Protein AF-A0AAD3RNJ3-F1 (afdb_monomer_lite)

Secondary structure (DSSP, 8-state):
---B--HHHHHTS-TTTGGGS-HHHHHHHHHHHHT--B---TT--HHHHHHHHHHHHHHHHHHHHHHHHHHHHHHHHHHHHHHHHHHHHHHHHHHHHHHHHHTT-S-THHHHHHHHHHHHHHHHHHHHHHHHHHHHHHHHHHHHHHHHHHHHHHHHTT-PPPP------------------

Radius of gyration: 62.48 Å; chains: 1; bounding box: 67×45×183 Å

pLDDT: mean 82.25, std 20.74, range [34.12, 98.69]

Organism: Lates japonicus (NCBI:txid270547)

Sequence (181 aa):
MPTALEWDKVTRIDPETLHECEKDQVDEVFSMIALTEDWEVKDKTPESIIQVLRVFQAMLKIKDRELIVSHKFLEDTGVRQAKTEKELLAKVSRLEQERKLSGTGPDTRFLRDEIRQLETQLEQREKELTHIKKDMGKDKKAIEEEHFVVCPELYRSHLKPVNQHELAPTGRHLFTNHPFE

Structure (mmCIF, N/CA/C/O backbone):
data_AF-A0AAD3RNJ3-F1
#
_entry.id   AF-A0AAD3RNJ3-F1
#
loop_
_atom_site.group_PDB
_atom_site.id
_atom_site.type_symbol
_atom_site.label_atom_id
_atom_site.label_alt_id
_atom_site.label_comp_id
_atom_site.label_asym_id
_atom_site.label_entity_id
_atom_site.label_seq_id
_atom_site.pdbx_PDB_ins_code
_atom_site.Cartn_x
_atom_site.Cartn_y
_atom_site.Cartn_z
_atom_site.occupancy
_atom_site.B_iso_or_equiv
_atom_site.auth_seq_id
_atom_site.auth_comp_id
_atom_site.auth_asym_id
_atom_site.auth_atom_id
_atom_site.pdbx_PDB_model_num
ATOM 1 N N . MET A 1 1 ? -22.521 22.898 18.710 1.00 52.78 1 MET A N 1
ATOM 2 C CA . MET A 1 1 ? -22.953 22.071 19.852 1.00 52.78 1 MET A CA 1
ATOM 3 C C . MET A 1 1 ? -21.911 20.977 19.988 1.00 52.78 1 MET A C 1
ATOM 5 O O . MET A 1 1 ? -21.630 20.388 18.950 1.00 52.78 1 MET A O 1
ATOM 9 N N . PRO A 1 2 ? -21.295 20.773 21.164 1.00 63.75 2 PRO A N 1
ATOM 10 C CA . PRO A 1 2 ? -20.387 19.648 21.385 1.00 63.75 2 PRO A CA 1
ATOM 11 C C . PRO A 1 2 ? -21.104 18.326 21.095 1.00 63.75 2 PRO A C 1
ATOM 13 O O . PRO A 1 2 ? -22.298 18.203 21.387 1.00 63.75 2 PRO A O 1
ATOM 16 N N . THR A 1 3 ? -20.405 17.355 20.509 1.00 83.19 3 THR A N 1
ATOM 17 C CA . THR A 1 3 ? -20.963 16.012 20.293 1.00 83.19 3 THR A CA 1
ATOM 18 C C . THR A 1 3 ? -21.006 15.289 21.636 1.00 83.19 3 THR A C 1
ATOM 20 O O . THR A 1 3 ? -19.961 14.948 22.193 1.00 83.19 3 THR A O 1
ATOM 23 N N . ALA A 1 4 ? -22.214 15.106 22.168 1.00 88.06 4 ALA A N 1
ATOM 24 C CA . ALA A 1 4 ? -22.450 14.407 23.425 1.00 88.06 4 ALA A CA 1
ATOM 25 C C . ALA A 1 4 ? -22.471 12.886 23.220 1.00 88.06 4 ALA A C 1
ATOM 27 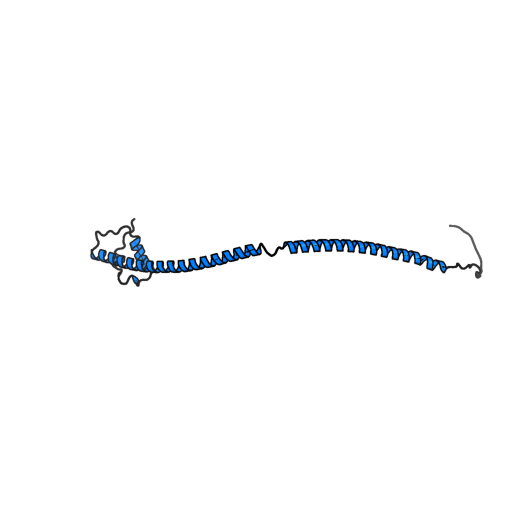O O . ALA A 1 4 ? -22.923 12.401 22.181 1.00 88.06 4 ALA A O 1
ATOM 28 N N . LEU A 1 5 ? -22.033 12.135 24.234 1.00 89.44 5 LEU A N 1
ATOM 29 C CA . LEU A 1 5 ? -22.055 10.674 24.184 1.00 89.44 5 LEU A CA 1
ATOM 30 C C . LEU A 1 5 ? -23.485 10.125 24.110 1.00 89.44 5 LEU A C 1
ATOM 32 O O . LEU A 1 5 ? -24.328 10.404 24.969 1.00 89.44 5 LEU A O 1
ATOM 36 N N . GLU A 1 6 ? -23.726 9.215 23.172 1.00 90.75 6 GLU A N 1
ATOM 37 C CA . GLU A 1 6 ? -24.961 8.435 23.120 1.00 90.75 6 GLU A CA 1
ATOM 38 C C . GLU A 1 6 ? -24.925 7.274 24.127 1.00 90.75 6 GLU A C 1
ATOM 40 O O . GLU A 1 6 ? -24.711 6.108 23.789 1.00 90.75 6 GLU A O 1
ATOM 45 N N . TRP A 1 7 ? -25.142 7.611 25.401 1.00 93.12 7 TRP A N 1
ATOM 46 C CA . TRP A 1 7 ? -25.076 6.681 26.534 1.00 93.12 7 TRP A CA 1
ATOM 47 C C . TRP A 1 7 ? -25.881 5.391 26.333 1.00 93.12 7 TRP A C 1
ATOM 49 O O . TRP A 1 7 ? -25.359 4.322 26.626 1.00 93.12 7 TRP A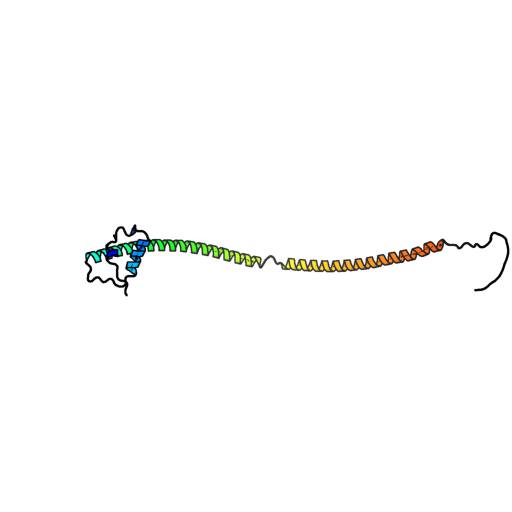 O 1
ATOM 59 N N . ASP A 1 8 ? -27.115 5.472 25.820 1.00 91.50 8 ASP A N 1
ATOM 60 C CA . ASP A 1 8 ? -27.975 4.295 25.592 1.00 91.50 8 ASP A CA 1
ATOM 61 C C . ASP A 1 8 ? -27.373 3.312 24.579 1.00 91.50 8 ASP A C 1
ATOM 63 O O . ASP A 1 8 ? -27.488 2.099 24.735 1.00 91.50 8 ASP A O 1
ATOM 67 N N . LYS A 1 9 ? -26.674 3.818 23.557 1.00 91.25 9 LYS A N 1
ATOM 68 C CA . LYS A 1 9 ? -26.017 2.949 22.581 1.00 91.25 9 LYS A CA 1
ATOM 69 C C . LYS A 1 9 ? -24.811 2.258 23.196 1.00 91.25 9 LYS A C 1
ATOM 71 O O . LYS A 1 9 ? -24.695 1.043 23.082 1.00 91.25 9 LYS A O 1
ATOM 76 N N . VAL A 1 10 ? -23.942 3.005 23.881 1.00 90.94 10 VAL A N 1
ATOM 77 C CA . VAL A 1 10 ? -22.696 2.450 24.435 1.00 90.94 10 VAL A CA 1
ATOM 78 C C . VAL A 1 10 ? -22.968 1.434 25.542 1.00 90.94 10 VAL A C 1
ATOM 80 O O . VAL A 1 10 ? -22.310 0.400 25.598 1.00 90.94 10 VAL A O 1
ATOM 83 N N . THR A 1 11 ? -23.943 1.684 26.416 1.00 92.38 11 THR A N 1
ATOM 84 C CA . THR A 1 11 ? -24.244 0.771 27.532 1.00 92.38 11 THR A CA 1
ATOM 85 C C . THR A 1 11 ? -24.870 -0.547 27.082 1.00 92.38 11 THR A C 1
ATOM 87 O O . THR A 1 11 ? -24.780 -1.532 27.812 1.00 92.38 11 THR A O 1
ATOM 90 N N . ARG A 1 12 ? -25.467 -0.595 25.883 1.00 93.81 12 ARG A N 1
ATOM 91 C CA . ARG A 1 12 ? -26.024 -1.818 25.282 1.00 93.81 12 ARG A CA 1
ATOM 92 C C . ARG A 1 12 ? -24.982 -2.688 24.582 1.00 93.81 12 ARG A C 1
ATOM 94 O O . ARG A 1 12 ? -25.296 -3.825 24.241 1.00 93.81 12 ARG A O 1
ATOM 101 N N . ILE A 1 13 ? -23.771 -2.176 24.365 1.00 94.62 13 ILE A N 1
ATOM 102 C CA . ILE A 1 13 ? -22.675 -2.941 23.769 1.00 94.62 13 ILE A CA 1
ATOM 103 C C . ILE A 1 13 ? -22.159 -3.942 24.797 1.00 94.62 13 ILE A C 1
ATOM 105 O O . ILE A 1 13 ? -21.849 -3.569 25.930 1.00 94.62 13 ILE A O 1
ATOM 109 N N . ASP A 1 14 ? -22.018 -5.196 24.375 1.00 95.38 14 ASP A N 1
ATOM 110 C CA . ASP A 1 14 ? -21.291 -6.210 25.126 1.00 95.38 14 ASP A CA 1
ATOM 111 C C . ASP A 1 14 ? -19.780 -6.103 24.823 1.00 95.38 14 ASP A C 1
ATOM 113 O O . ASP A 1 14 ? -19.357 -6.333 23.685 1.00 95.38 14 ASP A O 1
ATOM 117 N N . PRO A 1 15 ? -18.938 -5.742 25.810 1.00 95.12 15 PRO A N 1
ATOM 118 C CA . PRO A 1 15 ? -17.497 -5.633 25.626 1.00 95.12 15 PRO A CA 1
ATOM 119 C C . PRO A 1 15 ? -16.831 -6.960 25.244 1.00 95.12 15 PRO A C 1
ATOM 121 O O . PRO A 1 15 ? -15.755 -6.939 24.646 1.00 95.12 15 PRO A O 1
ATOM 124 N N . GLU A 1 16 ? -17.416 -8.103 25.615 1.00 94.12 16 GLU A N 1
ATOM 125 C CA . GLU A 1 16 ? -16.807 -9.413 25.373 1.00 94.12 16 GLU A CA 1
ATOM 126 C C . GLU A 1 16 ? -16.944 -9.833 23.908 1.00 94.12 16 GLU A C 1
ATOM 128 O O . GLU A 1 16 ? -15.979 -10.328 23.325 1.00 94.12 16 GLU A O 1
ATOM 133 N N . THR A 1 17 ? -18.081 -9.542 23.277 1.00 94.94 17 THR A N 1
ATOM 134 C CA . THR A 1 17 ? -18.359 -9.919 21.881 1.00 94.94 17 THR A CA 1
ATOM 135 C C . THR A 1 17 ? -17.980 -8.837 20.872 1.00 94.94 17 THR A C 1
ATOM 137 O O . THR A 1 17 ? -18.024 -9.079 19.671 1.00 94.94 17 THR A O 1
ATOM 140 N N . LEU A 1 18 ? -17.572 -7.646 21.323 1.00 93.75 18 LEU A N 1
ATOM 141 C CA . LEU A 1 18 ? -17.274 -6.503 20.449 1.00 93.75 18 LEU A CA 1
ATOM 142 C C . LEU A 1 18 ? -16.228 -6.806 19.364 1.00 93.75 18 LEU A C 1
ATOM 144 O O . LEU A 1 18 ? -16.256 -6.227 18.286 1.00 93.75 18 LEU A O 1
ATOM 148 N N . HIS A 1 19 ? -15.308 -7.730 19.635 1.00 90.06 19 HIS A N 1
ATOM 149 C CA . HIS A 1 19 ? -14.271 -8.143 18.689 1.00 90.06 19 HIS A CA 1
ATOM 150 C C . HIS A 1 19 ? -14.767 -9.088 17.579 1.00 90.06 19 HIS A C 1
ATOM 152 O O . HIS A 1 19 ? -14.031 -9.331 16.625 1.00 90.06 19 HIS A O 1
ATOM 158 N N . GLU A 1 20 ? -15.971 -9.643 17.723 1.00 93.00 20 GLU A N 1
ATOM 159 C CA . GLU A 1 20 ? -16.622 -10.537 16.756 1.00 93.00 20 GLU A CA 1
ATOM 160 C C . GLU A 1 20 ? -17.565 -9.771 15.816 1.00 93.00 20 GLU A C 1
ATOM 162 O O . GLU A 1 20 ? -18.003 -10.310 14.799 1.00 93.00 20 GLU A O 1
ATOM 167 N N . CYS A 1 21 ? -17.876 -8.515 16.149 1.00 92.38 21 CYS A N 1
ATOM 168 C CA . CYS A 1 21 ? -18.691 -7.635 15.325 1.00 92.38 21 CYS A CA 1
ATOM 169 C C . CYS A 1 21 ? -18.014 -7.323 13.984 1.00 92.38 21 CYS A C 1
ATOM 171 O O . CYS A 1 21 ? -16.790 -7.363 13.835 1.00 92.38 21 CYS A O 1
ATOM 173 N N . GLU A 1 22 ? -18.832 -6.957 12.998 1.00 92.56 22 GLU A N 1
ATOM 174 C CA . GLU A 1 22 ? -18.329 -6.475 11.716 1.00 92.56 22 GLU A CA 1
ATOM 175 C C . GLU A 1 22 ? -17.474 -5.221 11.915 1.00 92.56 22 GLU A C 1
ATOM 177 O O . GLU A 1 22 ? -17.765 -4.374 12.763 1.00 92.56 22 GLU A O 1
ATOM 182 N N . LYS A 1 23 ? -16.435 -5.081 11.089 1.00 92.31 23 LYS A N 1
ATOM 183 C CA . LYS A 1 23 ? -15.486 -3.968 11.175 1.00 92.31 23 LYS A CA 1
ATOM 184 C C . LYS A 1 23 ? -16.182 -2.604 11.197 1.00 92.31 23 LYS A C 1
ATOM 186 O O . LYS A 1 23 ? -15.849 -1.776 12.037 1.00 92.31 23 LYS A O 1
ATOM 191 N N . ASP A 1 24 ? -17.163 -2.399 10.322 1.00 94.12 24 ASP A N 1
ATOM 192 C CA . ASP A 1 24 ? -17.874 -1.123 10.214 1.00 94.12 24 ASP A CA 1
ATOM 193 C C . ASP A 1 24 ? -18.623 -0.776 11.514 1.00 94.12 24 ASP A C 1
ATOM 195 O O . ASP A 1 24 ? -18.650 0.384 11.916 1.00 94.12 24 ASP A O 1
ATOM 199 N N . GLN A 1 25 ? -19.151 -1.779 12.226 1.00 91.44 25 GLN A N 1
ATOM 200 C CA . GLN A 1 25 ? -19.815 -1.590 13.521 1.00 91.44 25 GLN A CA 1
ATOM 201 C C . GLN A 1 25 ? -18.801 -1.222 14.613 1.00 91.44 25 GLN A C 1
ATOM 203 O O . GLN A 1 25 ? -19.030 -0.317 15.412 1.00 91.44 25 GLN A O 1
ATOM 208 N N . VAL A 1 26 ? -17.649 -1.895 14.636 1.00 93.25 26 VAL A N 1
ATOM 209 C CA . VAL A 1 26 ? -16.557 -1.585 15.572 1.00 93.25 26 VAL A CA 1
ATOM 210 C C . VAL A 1 26 ? -16.006 -0.176 15.322 1.00 93.25 26 VAL A C 1
ATOM 212 O O . VAL A 1 26 ? -15.736 0.563 16.271 1.00 93.25 26 VAL A O 1
ATOM 215 N N . ASP A 1 27 ? -15.876 0.227 14.058 1.00 94.31 27 ASP A N 1
ATOM 216 C CA . ASP A 1 27 ? -15.418 1.560 13.663 1.00 94.31 27 ASP A CA 1
ATOM 217 C C . ASP A 1 27 ? -16.467 2.649 13.953 1.00 94.31 27 ASP A C 1
ATOM 219 O O . ASP A 1 27 ? -16.092 3.765 14.324 1.00 94.31 27 ASP A O 1
ATOM 223 N N . GLU A 1 28 ? -17.766 2.343 13.878 1.00 93.06 28 GLU A N 1
ATOM 224 C CA . GLU A 1 28 ? -18.835 3.237 14.343 1.00 93.06 28 GLU A CA 1
ATOM 225 C C . GLU A 1 28 ? -18.722 3.480 15.855 1.00 93.06 28 GLU A C 1
ATOM 227 O O . GLU A 1 28 ? -18.702 4.631 16.296 1.00 93.06 28 GLU A O 1
ATOM 232 N N . VAL A 1 29 ? -18.561 2.415 16.652 1.00 92.38 29 VAL A N 1
ATOM 233 C CA . VAL A 1 29 ? -18.360 2.517 18.109 1.00 92.38 29 VAL A CA 1
ATOM 234 C C . VAL A 1 29 ? -17.092 3.305 18.432 1.00 92.38 29 VAL A C 1
ATOM 236 O O . VAL A 1 29 ? -17.114 4.181 19.300 1.00 92.38 29 VAL A O 1
ATOM 239 N N . PHE A 1 30 ? -15.995 3.040 17.715 1.00 93.75 30 PHE A N 1
ATOM 240 C CA . PHE A 1 30 ? -14.759 3.809 17.843 1.00 93.75 30 PHE A CA 1
ATOM 241 C C . PHE A 1 30 ? -14.991 5.289 17.557 1.00 93.75 30 PHE A C 1
ATOM 243 O O . PHE A 1 30 ? -14.571 6.131 18.343 1.00 93.75 30 PHE A O 1
ATOM 250 N N . SER A 1 31 ? -15.662 5.604 16.450 1.00 93.44 31 SER A N 1
ATOM 251 C CA . SER A 1 31 ? -15.899 6.981 16.021 1.00 93.44 31 SER A CA 1
ATOM 252 C C . SER A 1 31 ? -16.782 7.719 17.016 1.00 93.44 31 SER A C 1
ATOM 254 O O . SER A 1 31 ? -16.441 8.827 17.417 1.00 93.44 31 SER A O 1
ATOM 256 N N . MET A 1 32 ? -17.863 7.090 17.484 1.00 90.94 32 MET A N 1
ATOM 257 C CA . MET A 1 32 ? -18.726 7.642 18.527 1.00 90.94 32 MET A CA 1
ATOM 258 C C . MET A 1 32 ? -17.909 8.011 19.768 1.00 90.94 32 MET A C 1
ATOM 260 O O . MET A 1 32 ? -17.996 9.134 20.254 1.00 90.94 32 MET A O 1
ATOM 264 N N . ILE A 1 33 ? -17.069 7.096 20.250 1.00 91.12 33 ILE A N 1
ATOM 265 C CA . ILE A 1 33 ? -16.238 7.314 21.435 1.00 91.12 33 ILE A CA 1
ATOM 266 C C . ILE A 1 33 ? -15.159 8.385 21.194 1.00 91.12 33 ILE A C 1
ATOM 268 O O . ILE A 1 33 ? -14.987 9.281 22.016 1.00 91.12 33 ILE A O 1
ATOM 272 N N . ALA A 1 34 ? -14.428 8.309 20.082 1.00 91.38 34 ALA A N 1
ATOM 273 C CA . ALA A 1 34 ? -13.293 9.182 19.789 1.00 91.38 34 ALA A CA 1
ATOM 274 C C . ALA A 1 34 ? -13.707 10.623 19.454 1.00 91.38 34 ALA A C 1
ATOM 276 O O . ALA A 1 34 ? -12.943 11.550 19.710 1.00 91.38 34 ALA A O 1
ATOM 277 N N . LEU A 1 35 ? -14.898 10.806 18.879 1.00 91.88 35 LEU A N 1
ATOM 278 C CA . LEU A 1 35 ? -15.442 12.112 18.500 1.00 91.88 35 LEU A CA 1
ATOM 279 C C . LEU A 1 35 ? -16.317 12.738 19.595 1.00 91.88 35 LEU A C 1
ATOM 281 O O . LEU A 1 35 ? -16.796 13.858 19.418 1.00 91.88 35 LEU A O 1
ATOM 285 N N . THR A 1 36 ? -16.547 12.037 20.710 1.00 93.50 36 THR A N 1
ATOM 286 C CA . THR A 1 36 ? -17.283 12.593 21.851 1.00 93.50 36 THR A CA 1
ATOM 287 C C . THR A 1 36 ? -16.422 13.633 22.564 1.00 93.50 36 THR A C 1
ATOM 289 O O . THR A 1 36 ? -15.385 13.308 23.148 1.00 93.50 36 THR A O 1
ATOM 292 N N . GLU A 1 37 ? -16.887 14.881 22.560 1.00 89.94 37 GLU A N 1
ATOM 293 C CA . GLU A 1 37 ? -16.224 16.004 23.233 1.00 89.94 37 GLU A CA 1
ATOM 294 C C . GLU A 1 37 ? -16.704 16.169 24.679 1.00 89.94 37 GLU A C 1
ATOM 296 O O . GLU A 1 37 ? -15.914 16.533 25.551 1.00 89.94 37 GLU A O 1
ATOM 301 N N . ASP A 1 38 ? -17.982 15.871 24.943 1.00 89.19 38 ASP A N 1
ATOM 302 C CA . ASP A 1 38 ? -18.582 15.962 26.274 1.00 89.19 38 ASP A CA 1
ATOM 303 C C . ASP A 1 38 ? -19.202 14.630 26.707 1.00 89.19 38 ASP A C 1
ATOM 305 O O . ASP A 1 38 ? -20.016 14.019 26.008 1.00 89.19 38 ASP A O 1
ATOM 309 N N . TRP A 1 39 ? -18.803 14.190 27.896 1.00 90.12 39 TRP A N 1
ATOM 310 C CA . TRP A 1 39 ? -19.194 12.917 28.481 1.00 90.12 39 TRP A CA 1
ATOM 311 C C . TRP A 1 39 ? -20.300 13.052 29.529 1.00 90.12 39 TRP A C 1
ATOM 313 O O . TRP A 1 39 ? -20.770 12.018 29.971 1.00 90.12 39 TRP A O 1
ATOM 323 N N . GLU A 1 40 ? -20.712 14.257 29.949 1.00 90.25 40 GLU A N 1
ATOM 324 C CA . GLU A 1 40 ? -21.768 14.527 30.953 1.00 90.25 40 GLU A CA 1
ATOM 325 C C . GLU A 1 40 ? -22.177 13.334 31.859 1.00 90.25 40 GLU A C 1
ATOM 327 O O . GLU A 1 40 ? -23.170 12.635 31.635 1.00 90.25 40 GLU A O 1
ATOM 332 N N . VAL A 1 41 ? -21.405 13.099 32.926 1.00 92.75 41 VAL A N 1
ATOM 333 C CA . VAL A 1 41 ? -21.569 11.921 33.808 1.00 92.75 41 VAL A CA 1
ATOM 334 C C . VAL A 1 41 ? -22.467 12.152 35.031 1.00 92.75 41 VAL A C 1
ATOM 336 O O . VAL A 1 41 ? -22.751 11.207 35.760 1.00 92.75 41 VAL A O 1
ATOM 339 N N . LYS A 1 42 ? -22.894 13.397 35.293 1.00 91.50 42 LYS A N 1
ATOM 340 C CA . LYS A 1 42 ? -23.528 13.803 36.568 1.00 91.50 42 LYS A CA 1
ATOM 341 C C . LYS A 1 42 ? -24.793 13.009 36.914 1.00 91.50 42 LYS A C 1
ATOM 343 O O . LYS A 1 42 ? -24.986 12.685 38.079 1.00 91.50 42 LYS A O 1
ATOM 348 N N . ASP A 1 43 ? -25.592 12.660 35.908 1.00 92.25 43 ASP A N 1
ATOM 349 C CA . ASP A 1 43 ? -26.867 11.948 36.075 1.00 92.25 43 ASP A CA 1
ATOM 350 C C . ASP A 1 43 ? -26.772 10.454 35.710 1.00 92.25 43 ASP A C 1
ATOM 352 O O . ASP A 1 43 ? -27.779 9.803 35.425 1.00 92.25 43 ASP A O 1
ATOM 356 N N . LYS A 1 44 ? -25.555 9.895 35.653 1.00 94.56 44 LYS A N 1
ATOM 357 C CA . LYS A 1 44 ? -25.316 8.500 35.260 1.00 94.56 44 LYS A CA 1
ATOM 358 C C . LYS A 1 44 ? -25.051 7.625 36.475 1.00 94.56 44 LYS A C 1
ATOM 360 O O . LYS A 1 44 ? -24.383 8.029 37.423 1.00 94.56 44 LYS A O 1
ATOM 365 N N . THR A 1 45 ? -25.562 6.396 36.433 1.00 95.81 45 THR A N 1
ATOM 366 C CA . THR A 1 45 ? -25.301 5.422 37.497 1.00 95.81 45 THR A CA 1
ATOM 367 C C . THR A 1 45 ? -23.851 4.930 37.434 1.00 95.81 45 THR A C 1
ATOM 369 O O . THR A 1 45 ? -23.279 4.860 36.337 1.00 95.81 45 THR A O 1
ATOM 372 N N . PRO A 1 46 ? -23.248 4.533 38.570 1.00 96.25 46 PRO A N 1
ATOM 373 C CA . PRO A 1 46 ? -21.920 3.925 38.581 1.00 96.25 46 PRO A CA 1
ATOM 374 C C . PRO A 1 46 ? -21.800 2.730 37.626 1.00 96.25 46 PRO A C 1
ATOM 376 O O . PRO A 1 46 ? -20.796 2.595 36.933 1.00 96.25 46 PRO A O 1
ATOM 379 N N . GLU A 1 47 ? -22.839 1.901 37.523 1.00 95.50 47 GLU A N 1
ATOM 380 C CA . GLU A 1 47 ? -22.880 0.730 36.641 1.00 95.50 47 GLU A CA 1
ATOM 381 C C . GLU A 1 47 ? -22.794 1.130 35.165 1.00 95.50 47 GLU A C 1
ATOM 383 O O . GLU A 1 47 ? -22.068 0.499 34.400 1.00 95.50 47 GLU A O 1
ATOM 388 N N . SER A 1 48 ? -23.481 2.208 34.775 1.00 94.00 48 SER A N 1
ATOM 389 C CA . SER A 1 48 ? -23.442 2.727 33.403 1.00 94.00 48 SER A CA 1
ATOM 390 C C . SER A 1 48 ? -22.042 3.225 33.045 1.00 94.00 48 SER A C 1
ATOM 392 O O . SER A 1 48 ? -21.534 2.940 31.962 1.00 94.00 48 SER A O 1
ATOM 394 N N . ILE A 1 49 ? -21.387 3.927 33.975 1.00 95.25 49 ILE A N 1
ATOM 395 C CA . ILE A 1 49 ? -20.014 4.417 33.799 1.00 95.25 49 ILE A CA 1
ATOM 396 C C . ILE A 1 49 ? -19.037 3.238 33.700 1.00 95.25 49 ILE A C 1
ATOM 398 O O . ILE A 1 49 ? -18.197 3.204 32.802 1.00 95.25 49 ILE A O 1
ATOM 402 N N . ILE A 1 50 ? -19.166 2.242 34.582 1.00 96.12 50 ILE A N 1
ATOM 403 C CA . ILE A 1 50 ? -18.347 1.022 34.546 1.00 96.12 50 ILE A CA 1
ATOM 404 C C . ILE A 1 50 ? -18.521 0.294 33.210 1.00 96.12 50 ILE A C 1
ATOM 406 O O . ILE A 1 50 ? -17.529 -0.149 32.631 1.00 96.12 50 ILE A O 1
ATOM 410 N N . GLN A 1 51 ? -19.750 0.188 32.700 1.00 95.62 51 GLN A N 1
ATOM 411 C CA . GLN A 1 51 ? -20.020 -0.461 31.420 1.00 95.62 51 GLN A CA 1
ATOM 412 C C . GLN A 1 51 ? -19.312 0.251 30.265 1.00 95.62 51 GLN A C 1
ATOM 414 O O . GLN A 1 51 ? -18.611 -0.394 29.487 1.00 95.62 51 GLN A O 1
ATOM 419 N N . VAL A 1 52 ? -19.414 1.580 30.198 1.00 94.44 52 VAL A N 1
ATOM 420 C CA . VAL A 1 52 ? -18.694 2.394 29.209 1.00 94.44 52 VAL A CA 1
ATOM 421 C C . VAL A 1 52 ? -17.186 2.144 29.291 1.00 94.44 52 VAL A C 1
ATOM 423 O O . VAL A 1 52 ? -16.558 1.861 28.273 1.00 94.44 52 VAL A O 1
ATOM 426 N N . LEU A 1 53 ? -16.598 2.162 30.492 1.00 95.31 53 LEU A N 1
ATOM 427 C CA . LEU A 1 53 ? -15.166 1.894 30.677 1.00 95.31 53 LEU A CA 1
ATOM 428 C C . LEU A 1 53 ? -14.757 0.487 30.205 1.00 95.31 53 LEU A C 1
ATOM 430 O O . LEU A 1 53 ? -13.668 0.319 29.653 1.00 95.31 53 LEU A O 1
ATOM 434 N N . ARG A 1 54 ? -15.622 -0.522 30.370 1.00 97.44 54 ARG A N 1
ATOM 435 C CA . ARG A 1 54 ? -15.378 -1.873 29.836 1.00 97.44 54 ARG A CA 1
ATOM 436 C C . ARG A 1 54 ? -15.405 -1.895 28.310 1.00 97.44 54 ARG A C 1
ATOM 438 O O . ARG A 1 54 ? -14.513 -2.497 27.715 1.00 97.44 54 ARG A O 1
ATOM 445 N N . VAL A 1 55 ? -16.367 -1.212 27.682 1.00 96.19 55 VAL A N 1
ATOM 446 C CA . VAL A 1 55 ? -16.426 -1.060 26.216 1.00 96.19 55 VAL A CA 1
ATOM 447 C C . VAL A 1 55 ? -15.159 -0.374 25.704 1.00 96.19 55 VAL A C 1
ATOM 449 O O . VAL A 1 55 ? -14.518 -0.874 24.784 1.00 96.19 55 VAL A O 1
ATOM 452 N N . PHE A 1 56 ? -14.716 0.704 26.354 1.00 94.81 56 PHE A N 1
ATOM 453 C CA . PHE A 1 56 ? -13.440 1.356 26.047 1.00 94.81 56 PHE A CA 1
ATOM 454 C C . PHE A 1 56 ? -12.250 0.407 26.132 1.00 94.81 56 PHE A C 1
ATOM 456 O O . PHE A 1 56 ? -11.406 0.381 25.240 1.00 94.81 56 PHE A O 1
ATOM 463 N N . GLN A 1 57 ? -12.162 -0.374 27.208 1.00 96.44 57 GLN A N 1
ATOM 464 C CA . GLN A 1 57 ? -11.073 -1.323 27.386 1.00 96.44 57 GLN A CA 1
ATOM 465 C C . GLN A 1 57 ? -11.077 -2.393 26.284 1.00 96.44 57 GLN A C 1
ATOM 467 O O . GLN A 1 57 ? -10.010 -2.768 25.794 1.00 96.44 57 GLN A O 1
ATOM 472 N N . ALA A 1 58 ? -12.255 -2.877 25.882 1.00 96.88 58 ALA A N 1
ATOM 473 C CA . ALA A 1 58 ? -12.399 -3.790 24.752 1.00 96.88 58 ALA A CA 1
ATOM 474 C C . ALA A 1 58 ? -11.947 -3.130 23.438 1.00 96.88 58 ALA A C 1
ATOM 476 O O . ALA A 1 58 ? -11.133 -3.707 22.718 1.00 96.88 58 ALA A O 1
ATOM 477 N N . MET A 1 59 ? -12.367 -1.889 23.182 1.00 95.50 59 MET A N 1
ATOM 478 C CA . MET A 1 59 ? -11.947 -1.114 22.010 1.00 95.50 59 MET A CA 1
ATOM 479 C C . MET A 1 59 ? -10.434 -0.901 21.952 1.00 95.50 59 MET A C 1
ATOM 481 O O . MET A 1 59 ? -9.828 -1.098 20.901 1.00 95.50 59 MET A O 1
ATOM 485 N N . LEU A 1 60 ? -9.799 -0.568 23.078 1.00 95.88 60 LEU A N 1
ATOM 486 C CA . LEU A 1 60 ? -8.344 -0.430 23.154 1.00 95.88 60 LEU A CA 1
ATOM 487 C C . LEU A 1 60 ? -7.631 -1.749 22.834 1.00 95.88 60 LEU A C 1
ATOM 489 O O . LEU A 1 60 ? -6.657 -1.740 22.088 1.00 95.88 60 LEU A O 1
ATOM 493 N N . LYS A 1 61 ? -8.132 -2.889 23.327 1.00 96.50 61 LYS A N 1
ATOM 494 C CA . LYS A 1 61 ? -7.579 -4.215 22.992 1.00 96.50 61 LYS A CA 1
ATOM 495 C C . LYS A 1 61 ? -7.722 -4.545 21.505 1.00 96.50 61 LYS A C 1
ATOM 497 O O . LYS A 1 61 ? -6.822 -5.158 20.936 1.00 96.50 61 LYS A O 1
ATOM 502 N N . ILE A 1 62 ? -8.838 -4.173 20.878 1.00 95.62 62 ILE A N 1
ATOM 503 C CA . ILE A 1 62 ? -9.044 -4.369 19.436 1.00 95.62 62 ILE A CA 1
ATOM 504 C C . ILE A 1 62 ? -8.057 -3.503 18.648 1.00 95.62 62 ILE A C 1
ATOM 506 O O . ILE A 1 62 ? -7.322 -4.028 17.813 1.00 95.62 62 ILE A O 1
ATOM 510 N N . LYS A 1 63 ? -7.971 -2.204 18.961 1.00 94.94 63 LYS A N 1
ATOM 511 C CA . LYS A 1 63 ? -7.073 -1.272 18.263 1.00 94.94 63 LYS A CA 1
ATOM 512 C C . LYS A 1 63 ? -5.594 -1.613 18.463 1.00 94.94 63 LYS A C 1
ATOM 514 O O . LYS A 1 63 ? -4.824 -1.486 17.518 1.00 94.94 63 LYS A O 1
ATOM 519 N N . ASP A 1 64 ? -5.204 -2.124 19.629 1.00 96.75 64 ASP A N 1
ATOM 520 C CA . ASP A 1 64 ? -3.854 -2.653 19.870 1.00 96.75 64 ASP A CA 1
ATOM 521 C C . ASP A 1 64 ? -3.519 -3.820 18.921 1.00 96.75 64 ASP A C 1
ATOM 523 O O . ASP A 1 64 ? -2.487 -3.814 18.247 1.00 96.75 64 ASP A O 1
ATOM 527 N N . ARG A 1 65 ? -4.438 -4.784 18.765 1.00 95.25 65 ARG A N 1
ATOM 528 C CA . ARG A 1 65 ? -4.271 -5.904 17.821 1.00 95.25 65 ARG A CA 1
ATOM 529 C C . ARG A 1 65 ? -4.194 -5.430 16.369 1.00 95.25 65 ARG A C 1
ATOM 531 O O . ARG A 1 65 ? -3.312 -5.877 15.636 1.00 95.25 65 ARG A O 1
ATOM 538 N N . GLU A 1 66 ? -5.089 -4.533 15.952 1.00 95.19 66 GLU A N 1
ATOM 539 C CA . GLU A 1 66 ? -5.087 -3.957 14.598 1.00 95.19 66 GLU A CA 1
ATOM 540 C C . GLU A 1 66 ? -3.781 -3.215 14.298 1.00 95.19 66 GLU A C 1
ATOM 542 O O . GLU A 1 66 ? -3.210 -3.372 13.214 1.00 95.19 66 GLU A O 1
ATOM 547 N N . LEU A 1 67 ? -3.275 -2.450 15.269 1.00 96.75 67 LEU A N 1
ATOM 548 C CA . LEU A 1 67 ? -2.008 -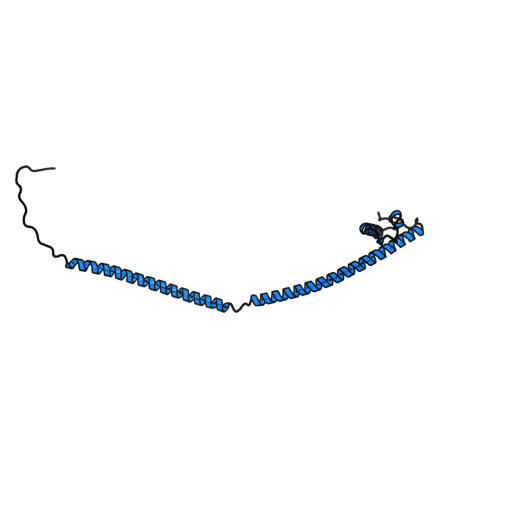1.737 15.163 1.00 96.75 67 LEU A CA 1
ATOM 549 C C . LEU A 1 67 ? -0.836 -2.709 15.000 1.00 96.75 67 LEU A C 1
ATOM 551 O O . LEU A 1 67 ? -0.016 -2.518 14.105 1.00 96.75 67 LEU A O 1
ATOM 555 N N . ILE A 1 68 ? -0.775 -3.775 15.806 1.00 97.88 68 ILE A N 1
ATOM 556 C CA . ILE A 1 68 ? 0.274 -4.803 15.715 1.00 97.88 68 ILE A CA 1
ATOM 557 C C . ILE A 1 68 ? 0.272 -5.473 14.335 1.00 97.88 68 ILE A C 1
ATOM 559 O O . ILE A 1 68 ? 1.334 -5.651 13.733 1.00 97.88 68 ILE A O 1
ATOM 563 N N . VAL A 1 69 ? -0.903 -5.845 13.819 1.00 97.25 69 VAL A N 1
ATOM 564 C CA . VAL A 1 69 ? -1.031 -6.460 12.486 1.00 97.25 69 VAL A CA 1
ATOM 565 C C . VAL A 1 69 ? -0.588 -5.483 11.397 1.00 97.25 69 VAL A C 1
ATOM 567 O O . VAL A 1 69 ? 0.209 -5.847 10.530 1.00 97.25 69 VAL A O 1
ATOM 570 N N . SER A 1 70 ? -1.048 -4.233 11.469 1.00 97.81 70 SER A N 1
ATOM 571 C CA . SER A 1 70 ? -0.708 -3.187 10.499 1.00 97.81 70 SER A CA 1
ATOM 572 C C . SER A 1 70 ? 0.789 -2.872 10.498 1.00 97.81 70 SER A C 1
ATOM 574 O O . SER A 1 70 ? 1.394 -2.724 9.437 1.00 97.81 70 SER A O 1
ATOM 576 N N . HIS A 1 71 ? 1.406 -2.821 11.679 1.00 98.12 71 HIS A N 1
ATOM 577 C CA . HIS A 1 71 ? 2.834 -2.575 11.835 1.00 98.12 71 HIS A CA 1
ATOM 578 C C . HIS A 1 71 ? 3.676 -3.679 11.183 1.00 98.12 71 HIS A C 1
ATOM 580 O O . HIS A 1 71 ? 4.552 -3.378 10.375 1.00 98.12 71 HIS A O 1
ATOM 586 N N . LYS A 1 72 ? 3.354 -4.954 11.450 1.00 98.12 72 LYS A N 1
ATOM 587 C CA . LYS A 1 72 ? 4.031 -6.101 10.819 1.00 98.12 72 LYS A CA 1
ATOM 588 C C . LYS A 1 72 ? 3.885 -6.095 9.299 1.00 98.12 72 LYS A C 1
ATOM 590 O O . LYS A 1 72 ? 4.858 -6.303 8.581 1.00 98.12 72 LYS A O 1
ATOM 595 N N . PHE A 1 73 ? 2.681 -5.813 8.799 1.00 98.19 73 PHE A N 1
ATOM 596 C CA . PHE A 1 73 ? 2.440 -5.711 7.360 1.00 98.19 73 PHE A CA 1
ATOM 597 C C . PHE A 1 73 ? 3.307 -4.625 6.700 1.00 98.19 73 PHE A C 1
ATOM 599 O O . PHE A 1 73 ? 3.849 -4.838 5.608 1.00 98.19 73 PHE A O 1
ATOM 606 N N . LEU A 1 74 ? 3.444 -3.469 7.357 1.00 98.19 74 LEU A N 1
ATOM 607 C CA . LEU A 1 74 ? 4.265 -2.364 6.872 1.00 98.19 74 LEU A CA 1
ATOM 608 C C . LEU A 1 74 ? 5.755 -2.722 6.872 1.00 98.19 74 LEU A C 1
ATOM 610 O O . LEU A 1 74 ? 6.430 -2.463 5.878 1.00 98.19 74 LEU A O 1
ATOM 614 N N . GLU A 1 75 ? 6.252 -3.347 7.940 1.00 98.25 75 GLU A N 1
ATOM 615 C CA . GLU A 1 75 ? 7.643 -3.800 8.050 1.00 98.25 75 GLU A CA 1
ATOM 616 C C . GLU A 1 75 ? 8.000 -4.789 6.929 1.00 98.25 75 GLU A C 1
ATOM 618 O O . GLU A 1 75 ? 8.930 -4.546 6.154 1.00 98.25 75 GLU A O 1
ATOM 623 N N . ASP A 1 76 ? 7.197 -5.843 6.753 1.00 98.06 76 ASP A N 1
ATOM 624 C CA . ASP A 1 76 ? 7.393 -6.847 5.701 1.00 98.06 76 ASP A CA 1
ATOM 625 C C . ASP A 1 76 ? 7.370 -6.229 4.296 1.00 98.06 76 ASP A C 1
ATOM 627 O O . ASP A 1 76 ? 8.154 -6.596 3.410 1.00 98.06 76 ASP A O 1
ATOM 631 N N . THR A 1 77 ? 6.455 -5.285 4.066 1.00 98.12 77 THR A N 1
ATOM 632 C CA . THR A 1 77 ? 6.344 -4.577 2.785 1.00 98.12 77 THR A CA 1
ATOM 633 C C . THR A 1 77 ? 7.545 -3.669 2.550 1.00 98.12 77 THR A C 1
ATOM 635 O O . THR A 1 77 ? 8.101 -3.688 1.451 1.00 98.12 77 THR A O 1
ATOM 638 N N . GLY A 1 78 ? 8.006 -2.958 3.580 1.00 98.44 78 GLY A N 1
ATOM 639 C CA . GLY A 1 78 ? 9.207 -2.129 3.530 1.00 98.44 78 GLY A CA 1
ATOM 640 C C . GLY A 1 78 ? 10.457 -2.939 3.186 1.00 98.44 78 GLY A C 1
ATOM 641 O O . GLY A 1 78 ? 11.224 -2.545 2.308 1.00 98.44 78 GLY A O 1
ATOM 642 N N . VAL A 1 79 ? 10.627 -4.123 3.784 1.00 98.38 79 VAL A N 1
ATOM 643 C CA . VAL A 1 79 ? 11.747 -5.030 3.475 1.00 98.38 79 VAL A CA 1
ATOM 644 C C . VAL A 1 79 ? 11.711 -5.488 2.013 1.00 98.38 79 VAL A C 1
ATOM 646 O O . VAL A 1 79 ? 12.735 -5.450 1.319 1.00 98.38 79 VAL A O 1
ATOM 649 N N . ARG A 1 80 ? 10.540 -5.899 1.506 1.00 98.12 80 ARG A N 1
ATOM 650 C CA . ARG A 1 80 ? 10.381 -6.295 0.093 1.00 98.12 80 ARG A CA 1
ATOM 651 C C . ARG A 1 80 ? 10.663 -5.135 -0.860 1.00 98.12 80 ARG A C 1
ATOM 653 O O . ARG A 1 80 ? 11.341 -5.332 -1.873 1.00 98.12 80 ARG A O 1
ATOM 660 N N . GLN A 1 81 ? 10.169 -3.943 -0.537 1.00 98.44 81 GLN A N 1
ATOM 661 C CA . GLN A 1 81 ? 10.391 -2.739 -1.331 1.00 98.44 81 GLN A CA 1
ATOM 662 C C . GLN A 1 81 ? 11.878 -2.383 -1.384 1.00 98.44 81 GLN A C 1
ATOM 664 O O . GLN A 1 81 ? 12.419 -2.262 -2.480 1.00 98.44 81 GLN A O 1
ATOM 669 N N . ALA A 1 82 ? 12.564 -2.329 -0.240 1.00 98.56 82 ALA A N 1
ATOM 670 C CA . ALA A 1 82 ? 13.995 -2.033 -0.175 1.00 98.56 82 ALA A CA 1
ATOM 671 C C . ALA A 1 82 ? 14.837 -3.040 -0.980 1.00 98.56 82 ALA A C 1
ATOM 673 O O . ALA A 1 82 ? 15.772 -2.661 -1.689 1.00 98.56 82 ALA A O 1
ATOM 674 N N . LYS A 1 83 ? 14.487 -4.335 -0.930 1.00 98.56 83 LYS A N 1
ATOM 675 C CA . LYS A 1 83 ? 15.139 -5.367 -1.753 1.00 98.56 83 LYS A CA 1
ATOM 676 C C . LYS A 1 83 ? 14.944 -5.110 -3.251 1.00 98.56 83 LYS A C 1
ATOM 678 O O . LYS A 1 83 ? 15.901 -5.217 -4.016 1.00 98.56 83 LYS A O 1
ATOM 683 N N . THR A 1 84 ? 13.722 -4.773 -3.653 1.00 98.38 84 THR A N 1
ATOM 684 C CA . THR A 1 84 ? 13.357 -4.523 -5.055 1.00 98.38 84 THR A CA 1
ATOM 685 C C . THR A 1 84 ? 14.042 -3.266 -5.581 1.00 98.38 84 THR A C 1
ATOM 687 O O . THR A 1 84 ? 14.632 -3.284 -6.658 1.00 98.38 84 THR A O 1
ATOM 690 N N . GLU A 1 85 ? 14.036 -2.190 -4.797 1.00 98.56 85 GLU A N 1
ATOM 691 C CA . GLU A 1 85 ? 14.711 -0.935 -5.118 1.00 98.56 85 GLU A CA 1
ATOM 692 C C . GLU A 1 85 ? 16.217 -1.143 -5.295 1.00 98.56 85 GLU A C 1
ATOM 694 O O . GLU A 1 85 ? 16.789 -0.700 -6.289 1.00 98.56 85 GLU A O 1
ATOM 699 N N . LYS A 1 86 ? 16.854 -1.913 -4.404 1.00 98.56 86 LYS A N 1
ATOM 700 C CA . LYS A 1 86 ? 18.272 -2.274 -4.532 1.00 98.56 86 LYS A CA 1
ATOM 701 C C . LYS A 1 86 ? 18.567 -3.048 -5.821 1.00 98.56 86 LYS A C 1
ATOM 703 O O . LYS A 1 86 ? 19.581 -2.789 -6.470 1.00 98.56 86 LYS A O 1
ATOM 708 N N . GLU A 1 87 ? 17.707 -3.993 -6.204 1.00 98.56 87 GLU A N 1
ATOM 709 C CA . GLU A 1 87 ? 17.857 -4.745 -7.456 1.00 98.56 87 GLU A CA 1
ATOM 710 C C . GLU A 1 87 ? 17.692 -3.842 -8.687 1.00 98.56 87 GLU A C 1
ATOM 712 O O . GLU A 1 87 ? 18.474 -3.934 -9.636 1.00 98.56 87 GLU A O 1
ATOM 717 N N . LEU A 1 88 ? 16.702 -2.947 -8.669 1.00 98.69 88 LEU A N 1
ATOM 718 C CA . LEU A 1 88 ? 16.475 -1.985 -9.745 1.00 98.69 88 LEU A CA 1
ATOM 719 C C . LEU A 1 88 ? 17.645 -1.010 -9.878 1.00 98.69 88 LEU A C 1
ATOM 721 O O . LEU A 1 88 ? 18.140 -0.828 -10.987 1.00 98.69 88 LEU A O 1
ATOM 725 N N . LEU A 1 89 ? 18.147 -0.461 -8.771 1.00 98.69 89 LEU A N 1
ATOM 726 C CA . LEU A 1 89 ? 19.336 0.395 -8.756 1.00 98.69 89 LEU A CA 1
ATOM 727 C C . LEU A 1 89 ? 20.550 -0.315 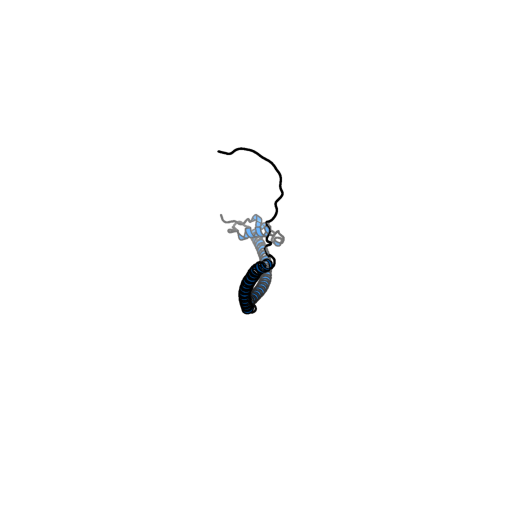-9.364 1.00 98.69 89 LEU A C 1
ATOM 729 O O . LEU A 1 89 ? 21.255 0.265 -10.189 1.00 98.69 89 LEU A O 1
ATOM 733 N N . ALA A 1 90 ? 20.766 -1.589 -9.023 1.00 98.44 90 ALA A N 1
ATOM 734 C CA . ALA A 1 90 ? 21.845 -2.381 -9.609 1.00 98.44 90 ALA A CA 1
ATOM 735 C C . ALA A 1 90 ? 21.670 -2.574 -11.128 1.00 98.44 90 ALA A C 1
ATOM 737 O O . ALA A 1 90 ? 22.632 -2.431 -11.884 1.00 98.44 90 ALA A O 1
ATOM 738 N N . LYS A 1 91 ? 20.445 -2.854 -11.597 1.00 98.25 91 LYS A N 1
ATOM 739 C CA . LYS A 1 91 ? 20.142 -2.978 -13.035 1.00 98.25 91 LYS A CA 1
ATOM 740 C C . LYS A 1 91 ? 20.337 -1.658 -13.776 1.00 98.25 91 LYS A C 1
ATOM 742 O O . LYS A 1 91 ? 20.929 -1.668 -14.852 1.00 98.25 91 LYS A O 1
ATOM 747 N N . VAL A 1 92 ? 19.878 -0.544 -13.207 1.00 98.06 92 VAL A N 1
ATOM 748 C CA . VAL A 1 92 ? 20.053 0.798 -13.781 1.00 98.06 92 VAL A CA 1
ATOM 749 C C . VAL A 1 92 ? 21.537 1.131 -13.891 1.00 98.06 92 VAL A C 1
ATOM 751 O O . VAL A 1 92 ? 21.993 1.468 -14.977 1.00 98.06 92 VAL A O 1
ATOM 754 N N . SER A 1 93 ? 22.313 0.932 -12.822 1.00 97.38 93 SER A N 1
ATOM 755 C CA . SER A 1 93 ? 23.760 1.178 -12.835 1.00 97.38 93 SER A CA 1
ATOM 756 C C . SER A 1 93 ? 24.484 0.348 -13.904 1.00 97.38 93 SER A C 1
ATOM 758 O O . SER A 1 93 ? 25.318 0.876 -14.644 1.00 97.38 93 SER A O 1
ATOM 760 N N . ARG A 1 94 ? 24.112 -0.931 -14.056 1.00 96.88 94 ARG A N 1
ATOM 761 C CA . ARG A 1 94 ? 24.646 -1.796 -15.117 1.00 96.88 94 ARG A CA 1
ATOM 762 C C . ARG A 1 94 ? 24.306 -1.265 -16.512 1.00 96.88 94 ARG A C 1
ATOM 764 O O . ARG A 1 94 ? 25.201 -1.134 -17.340 1.00 96.88 94 ARG A O 1
ATOM 771 N N . LEU A 1 95 ? 23.041 -0.927 -16.765 1.00 95.50 95 LEU A N 1
ATOM 772 C CA . LEU A 1 95 ? 22.597 -0.390 -18.058 1.00 95.50 95 LEU A CA 1
ATOM 773 C C . LEU A 1 95 ? 23.270 0.949 -18.387 1.00 95.50 95 LEU A C 1
ATOM 775 O O . LEU A 1 95 ? 23.644 1.194 -19.532 1.00 95.50 95 LEU A O 1
ATOM 779 N N . GLU A 1 96 ? 23.473 1.815 -17.395 1.00 93.94 96 GLU A N 1
ATOM 780 C CA . GLU A 1 96 ? 24.212 3.066 -17.570 1.00 93.94 96 GLU A CA 1
ATOM 781 C C . GLU A 1 96 ? 25.678 2.823 -17.947 1.00 93.94 96 GLU A C 1
ATOM 783 O O . GLU A 1 96 ? 26.221 3.536 -18.796 1.00 93.94 96 GLU A O 1
ATOM 788 N N . GLN A 1 97 ? 26.323 1.815 -17.353 1.00 92.06 97 GLN A N 1
ATOM 789 C CA . GLN A 1 97 ? 27.684 1.418 -17.711 1.00 92.06 97 GLN A CA 1
ATOM 790 C C . GLN A 1 97 ? 27.745 0.832 -19.127 1.00 92.06 97 GLN A C 1
ATOM 792 O O . GLN A 1 97 ? 28.585 1.254 -19.920 1.00 92.06 97 GLN A O 1
ATOM 797 N N . GLU A 1 98 ? 26.833 -0.078 -19.474 1.00 88.56 98 GLU A N 1
ATOM 798 C CA . GLU A 1 98 ? 26.711 -0.643 -20.824 1.00 88.56 98 GLU A CA 1
ATOM 799 C C . GLU A 1 98 ? 26.485 0.455 -21.871 1.00 88.56 98 GLU A C 1
ATOM 801 O O . GLU A 1 98 ? 27.152 0.466 -22.904 1.00 88.56 98 GLU A O 1
ATOM 806 N N . ARG A 1 99 ? 25.630 1.448 -21.587 1.00 85.12 99 ARG A N 1
ATOM 807 C CA . ARG A 1 99 ? 25.425 2.612 -22.462 1.00 85.12 99 ARG A CA 1
ATOM 808 C C . ARG A 1 99 ? 26.714 3.411 -22.656 1.00 85.12 99 ARG A C 1
ATOM 810 O O . ARG A 1 99 ? 27.017 3.798 -23.783 1.00 85.12 99 ARG A O 1
ATOM 817 N N . LYS A 1 100 ? 27.470 3.683 -21.587 1.00 81.50 100 LYS A N 1
ATOM 818 C CA . LYS A 1 100 ? 28.754 4.409 -21.675 1.00 81.50 100 LYS A CA 1
ATOM 819 C C . LYS A 1 100 ? 29.767 3.649 -22.536 1.00 81.50 100 LYS A C 1
ATOM 821 O O . LYS A 1 100 ? 30.448 4.259 -23.360 1.00 81.50 100 LYS A O 1
ATOM 826 N N . LEU A 1 101 ? 29.822 2.326 -22.390 1.00 72.38 101 LEU A N 1
ATOM 827 C CA . LEU A 1 101 ? 30.671 1.461 -23.210 1.00 72.38 101 LEU A CA 1
ATOM 828 C C . LEU A 1 101 ? 30.185 1.406 -24.669 1.00 72.38 101 LEU A C 1
ATOM 830 O O . LEU A 1 101 ? 30.998 1.482 -25.580 1.00 72.38 101 LEU A O 1
ATOM 834 N N . SER A 1 102 ? 28.873 1.379 -24.911 1.00 63.09 102 SER A N 1
ATOM 835 C CA . SER A 1 102 ? 28.289 1.373 -26.261 1.00 63.09 102 SER A CA 1
ATOM 836 C C . SER A 1 102 ? 28.405 2.720 -26.985 1.00 63.09 102 SER A C 1
ATOM 838 O O . SER A 1 102 ? 28.522 2.739 -28.208 1.00 63.09 102 SER A O 1
ATOM 840 N N . GLY A 1 103 ? 28.402 3.845 -26.262 1.00 56.31 103 GLY A N 1
ATOM 841 C CA . GLY A 1 103 ? 28.738 5.170 -26.804 1.00 56.31 103 GLY A CA 1
ATOM 842 C C . GLY A 1 103 ? 30.228 5.323 -27.143 1.00 56.31 103 GLY A C 1
ATOM 843 O O . GLY A 1 103 ? 30.608 6.261 -27.838 1.00 56.31 103 GLY A O 1
ATOM 844 N N . THR A 1 104 ? 31.044 4.366 -26.694 1.00 53.16 104 THR A N 1
ATOM 845 C CA . THR A 1 104 ? 32.474 4.214 -26.988 1.00 53.16 104 THR A CA 1
ATOM 846 C C . THR A 1 104 ? 32.705 2.905 -27.754 1.00 53.16 104 THR A C 1
ATOM 848 O O . THR A 1 104 ? 33.612 2.137 -27.438 1.00 53.16 104 THR A O 1
ATOM 851 N N . GLY A 1 105 ? 31.839 2.600 -28.731 1.00 58.56 105 GLY A N 1
ATOM 852 C CA . GLY A 1 105 ? 32.020 1.441 -29.612 1.00 58.56 105 GLY A CA 1
ATOM 853 C C . GLY A 1 105 ? 33.410 1.434 -30.274 1.00 58.56 105 GLY A C 1
ATOM 854 O O . GLY A 1 105 ? 34.043 2.496 -30.333 1.00 58.56 105 GLY A O 1
ATOM 855 N N . PRO A 1 106 ? 33.893 0.266 -30.764 1.00 59.16 106 PRO A N 1
ATOM 856 C CA . PRO A 1 106 ? 35.208 0.136 -31.391 1.00 59.16 106 PRO A CA 1
ATOM 857 C C . PRO A 1 106 ? 35.411 1.283 -32.360 1.00 59.16 106 PRO A C 1
ATOM 859 O O . PRO A 1 106 ? 34.508 1.560 -33.147 1.00 59.16 106 PRO A O 1
ATOM 862 N N . ASP A 1 107 ? 36.541 1.970 -32.220 1.00 61.75 107 ASP A N 1
ATOM 863 C CA . ASP A 1 107 ? 36.825 3.248 -32.849 1.00 61.75 107 ASP A CA 1
ATOM 864 C C . ASP A 1 107 ? 36.285 3.324 -34.285 1.00 61.75 107 ASP A C 1
ATOM 866 O O . ASP A 1 107 ? 36.919 2.891 -35.247 1.00 61.75 107 ASP A O 1
ATOM 870 N N . THR A 1 108 ? 35.083 3.889 -34.435 1.00 68.88 108 THR A N 1
ATOM 871 C CA . THR A 1 108 ? 34.417 3.997 -35.739 1.00 68.88 108 THR A CA 1
ATOM 872 C C . THR A 1 108 ? 35.150 4.981 -36.648 1.00 68.88 108 THR A C 1
ATOM 874 O O . THR A 1 108 ? 34.733 5.170 -37.788 1.00 68.88 108 THR A O 1
ATOM 877 N N . ARG A 1 109 ? 36.250 5.602 -36.177 1.00 72.56 109 ARG A N 1
ATOM 878 C CA . ARG A 1 109 ? 37.204 6.318 -37.030 1.00 72.56 109 ARG A CA 1
ATOM 879 C C . ARG A 1 109 ? 37.730 5.420 -38.141 1.00 72.56 109 ARG A C 1
ATOM 881 O O . ARG A 1 109 ? 37.721 5.883 -39.267 1.00 72.56 109 ARG A O 1
ATOM 888 N N . PHE A 1 110 ? 38.053 4.149 -37.873 1.00 79.69 110 PHE A N 1
ATOM 889 C CA . PHE A 1 110 ? 38.524 3.244 -38.929 1.00 79.69 110 PHE A CA 1
ATOM 890 C C . PHE A 1 110 ? 37.494 3.104 -40.057 1.00 79.69 110 PHE A C 1
ATOM 892 O O . PHE A 1 110 ? 37.824 3.304 -41.219 1.00 79.69 110 PHE A O 1
ATOM 899 N N . LEU A 1 111 ? 36.223 2.872 -39.709 1.00 82.88 111 LEU A N 1
ATOM 900 C CA . LEU A 1 111 ? 35.138 2.788 -40.693 1.00 82.88 111 LEU A CA 1
ATOM 901 C C . LEU A 1 111 ? 34.916 4.122 -41.420 1.00 82.88 111 LEU A C 1
ATOM 903 O O . LEU A 1 111 ? 34.657 4.135 -42.617 1.00 82.88 111 LEU A O 1
ATOM 907 N N . ARG A 1 112 ? 35.031 5.259 -40.720 1.00 85.56 112 ARG A N 1
ATOM 908 C CA . ARG A 1 112 ? 34.936 6.588 -41.350 1.00 85.56 112 ARG A CA 1
ATOM 909 C C . ARG A 1 112 ? 36.082 6.855 -42.328 1.00 85.56 112 ARG A C 1
ATOM 911 O O . ARG A 1 112 ? 35.844 7.443 -43.380 1.00 85.56 112 ARG A O 1
ATOM 918 N N . ASP A 1 113 ? 37.297 6.447 -41.986 1.00 88.88 113 ASP A N 1
ATOM 919 C CA . ASP A 1 113 ? 38.482 6.634 -42.822 1.00 88.88 113 ASP A CA 1
ATOM 920 C C . ASP A 1 113 ? 38.453 5.693 -44.035 1.00 88.88 113 ASP A C 1
ATOM 922 O O . ASP A 1 113 ? 38.751 6.124 -45.148 1.00 88.88 113 ASP A O 1
ATOM 926 N N . GLU A 1 114 ? 37.998 4.450 -43.853 1.00 91.44 114 GLU A N 1
ATOM 927 C CA . GLU A 1 114 ? 37.773 3.490 -44.938 1.00 91.44 114 GLU A CA 1
ATOM 928 C C . GLU A 1 114 ? 36.704 3.992 -45.921 1.00 91.44 114 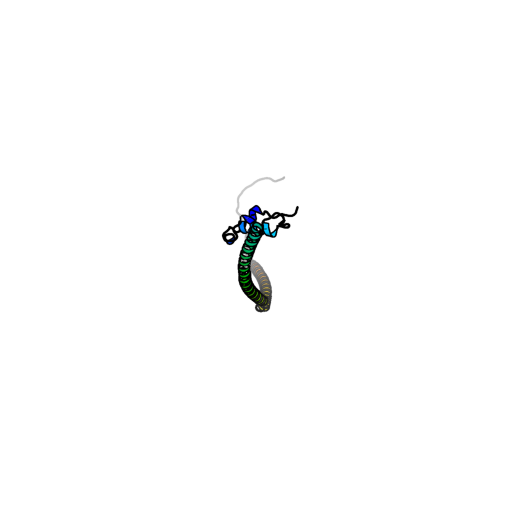GLU A C 1
ATOM 930 O O . GLU A 1 114 ? 36.931 3.973 -47.131 1.00 91.44 114 GLU A O 1
ATOM 935 N N . ILE A 1 115 ? 35.588 4.544 -45.425 1.00 93.88 115 ILE A N 1
ATOM 936 C CA . ILE A 1 115 ? 34.565 5.184 -46.270 1.00 93.88 115 ILE A CA 1
ATOM 937 C C . ILE A 1 115 ? 35.176 6.335 -47.081 1.00 93.88 115 ILE A C 1
ATOM 939 O O . ILE A 1 115 ? 35.031 6.353 -48.300 1.00 93.88 115 ILE A O 1
ATOM 943 N N . ARG A 1 116 ? 35.927 7.248 -46.450 1.00 95.25 116 ARG A N 1
ATOM 944 C CA . ARG A 1 116 ? 36.590 8.362 -47.157 1.00 95.25 116 ARG A CA 1
ATOM 945 C C . ARG A 1 116 ? 37.580 7.894 -48.220 1.00 95.25 116 ARG A C 1
ATOM 947 O O . ARG A 1 116 ? 37.687 8.497 -49.292 1.00 95.25 116 ARG A O 1
ATOM 954 N N . GLN A 1 117 ? 38.332 6.837 -47.930 1.00 96.88 117 GLN A N 1
ATOM 955 C CA . GLN A 1 117 ? 39.273 6.264 -48.883 1.00 96.88 117 GLN A CA 1
ATOM 956 C C . GLN A 1 117 ? 38.536 5.670 -50.089 1.00 96.88 117 GLN A C 1
ATOM 958 O O . GLN A 1 117 ? 38.946 5.905 -51.228 1.00 96.88 117 GLN A O 1
ATOM 963 N N . LEU A 1 118 ? 37.443 4.942 -49.852 1.00 97.19 118 LEU A N 1
ATOM 964 C CA . LEU A 1 118 ? 36.606 4.376 -50.910 1.00 97.19 118 LEU A CA 1
ATOM 965 C C . LEU A 1 118 ? 35.932 5.468 -51.753 1.00 97.19 118 LEU A C 1
ATOM 967 O O . LEU A 1 118 ? 35.939 5.366 -52.977 1.00 97.19 118 LEU A O 1
ATOM 971 N N . GLU A 1 119 ? 35.433 6.538 -51.131 1.00 97.12 119 GLU A N 1
ATOM 972 C CA . GLU A 1 119 ? 34.875 7.708 -51.827 1.00 97.12 119 GLU A CA 1
ATOM 973 C C . GLU A 1 119 ? 35.906 8.343 -52.774 1.00 97.12 119 GLU A C 1
ATOM 975 O O . GLU A 1 119 ? 35.609 8.601 -53.941 1.00 97.12 119 GLU A O 1
ATOM 980 N N . THR A 1 120 ? 37.149 8.512 -52.312 1.00 97.44 120 THR A N 1
ATOM 981 C CA . THR A 1 120 ? 38.241 9.082 -53.124 1.00 97.44 120 THR A CA 1
ATOM 982 C C . THR A 1 120 ? 38.591 8.188 -54.318 1.00 97.44 120 THR A C 1
ATOM 984 O O . THR A 1 120 ? 38.807 8.670 -55.431 1.00 97.44 120 THR A O 1
ATOM 987 N N . GLN A 1 121 ? 38.648 6.868 -54.108 1.00 98.00 121 GLN A N 1
ATOM 988 C CA . GLN A 1 121 ? 38.905 5.912 -55.190 1.00 98.00 121 GLN A CA 1
ATOM 989 C C . GLN A 1 121 ? 37.786 5.925 -56.231 1.00 98.00 121 GLN A C 1
ATOM 991 O O . GLN A 1 121 ? 38.063 5.855 -57.430 1.00 98.00 121 GLN A O 1
ATOM 996 N N . LEU A 1 122 ? 36.537 6.025 -55.779 1.00 97.88 122 LEU A N 1
ATOM 997 C CA . LEU A 1 122 ? 35.372 6.081 -56.650 1.00 97.88 122 LEU A CA 1
ATOM 998 C C . LEU A 1 122 ? 35.405 7.344 -57.518 1.00 97.88 122 LEU A C 1
ATOM 1000 O O . LEU A 1 122 ? 35.303 7.235 -58.738 1.00 97.88 122 LEU A O 1
ATOM 1004 N N . GLU A 1 123 ? 35.681 8.508 -56.925 1.00 97.81 123 GLU A N 1
ATOM 1005 C CA . GLU A 1 123 ? 35.810 9.771 -57.662 1.00 97.81 123 GLU A CA 1
ATOM 1006 C C . GLU A 1 123 ? 36.919 9.707 -58.731 1.00 97.81 123 GLU A C 1
ATOM 1008 O O . GLU A 1 123 ? 36.749 10.167 -59.864 1.00 97.81 123 GLU A O 1
ATOM 1013 N N . GLN A 1 124 ? 38.064 9.099 -58.405 1.00 97.88 124 GLN A N 1
ATOM 1014 C CA . GLN A 1 124 ? 39.161 8.931 -59.359 1.00 97.88 124 GLN A CA 1
ATOM 1015 C C . GLN A 1 124 ? 38.771 8.011 -60.528 1.00 97.88 124 GLN A C 1
ATOM 1017 O O . GLN A 1 124 ? 39.040 8.337 -61.687 1.00 97.88 124 GLN A O 1
ATOM 1022 N N . ARG A 1 125 ? 38.092 6.891 -60.253 1.00 97.25 125 ARG A N 1
ATOM 1023 C CA . ARG A 1 125 ? 37.608 5.974 -61.299 1.00 97.25 125 ARG A CA 1
ATOM 1024 C C . ARG A 1 125 ? 36.548 6.616 -62.186 1.00 97.25 125 ARG A C 1
ATOM 1026 O O . ARG A 1 125 ? 36.548 6.378 -63.392 1.00 97.25 125 ARG A O 1
ATOM 1033 N N . GLU A 1 126 ? 35.681 7.456 -61.633 1.00 97.81 126 GLU A N 1
ATOM 1034 C CA . GLU A 1 126 ? 34.717 8.229 -62.419 1.00 97.81 126 GLU A CA 1
ATOM 1035 C C . GLU A 1 126 ? 35.419 9.209 -63.372 1.00 97.81 126 GLU A C 1
ATOM 1037 O O . GLU A 1 126 ? 35.071 9.287 -64.555 1.00 97.81 126 GLU A O 1
ATOM 1042 N N . LYS A 1 127 ? 36.472 9.899 -62.914 1.00 97.38 127 LYS A N 1
ATOM 1043 C CA . LYS A 1 127 ? 37.300 10.764 -63.776 1.00 97.38 127 LYS A CA 1
ATOM 1044 C C . LYS A 1 127 ? 37.977 9.974 -64.899 1.00 97.38 127 LYS A C 1
ATOM 1046 O O . LYS A 1 127 ? 37.919 10.389 -66.054 1.00 97.38 127 LYS A O 1
ATOM 1051 N N . GLU A 1 128 ? 38.550 8.814 -64.602 1.00 96.94 128 GLU A N 1
ATOM 1052 C CA . GLU A 1 128 ? 39.161 7.944 -65.617 1.00 96.94 128 GLU A CA 1
ATOM 1053 C C . GLU A 1 128 ? 38.135 7.446 -66.643 1.00 96.94 128 GLU A C 1
ATOM 1055 O O . GLU A 1 128 ? 38.377 7.523 -67.849 1.00 96.94 128 GLU A O 1
ATOM 1060 N N . LEU A 1 129 ? 36.952 7.016 -66.194 1.00 97.00 129 LEU A N 1
ATOM 1061 C CA . LEU A 1 129 ? 35.872 6.587 -67.084 1.00 97.00 129 LEU A CA 1
ATOM 1062 C C . LEU A 1 129 ? 35.403 7.713 -68.006 1.00 97.00 129 LEU A C 1
ATOM 1064 O O . LEU A 1 129 ? 35.192 7.485 -69.199 1.00 97.00 129 LEU A O 1
ATOM 1068 N N . THR A 1 130 ? 35.252 8.932 -67.485 1.00 96.38 130 THR A N 1
ATOM 1069 C CA . THR A 1 130 ? 34.877 10.084 -68.320 1.00 96.38 130 THR A CA 1
ATOM 1070 C C . THR A 1 130 ? 35.955 10.422 -69.349 1.00 96.38 130 THR A C 1
ATOM 1072 O O . THR A 1 130 ? 35.618 10.756 -70.488 1.00 96.38 130 THR A O 1
ATOM 1075 N N . HIS A 1 131 ? 37.235 10.273 -68.996 1.00 96.25 131 HIS A N 1
ATOM 1076 C CA . HIS A 1 131 ? 38.351 10.465 -69.918 1.00 96.25 131 HIS A CA 1
ATOM 1077 C C . HIS A 1 131 ? 38.362 9.414 -71.037 1.00 96.25 131 HIS A C 1
ATOM 1079 O O . HIS A 1 131 ? 38.310 9.781 -72.211 1.00 96.25 131 HIS A O 1
ATOM 1085 N N . ILE A 1 132 ? 38.301 8.124 -70.689 1.00 96.06 132 ILE A N 1
ATOM 1086 C CA . ILE A 1 132 ? 38.259 7.018 -71.660 1.00 96.06 132 ILE A CA 1
ATOM 1087 C C . ILE A 1 132 ? 37.055 7.167 -72.595 1.00 96.06 132 ILE A C 1
ATOM 1089 O O . ILE A 1 132 ? 37.189 7.061 -73.812 1.00 96.06 132 ILE A O 1
ATOM 1093 N N . LYS A 1 133 ? 35.873 7.488 -72.053 1.00 94.69 133 LYS A N 1
ATOM 1094 C CA . LYS A 1 133 ? 34.659 7.707 -72.853 1.00 94.69 133 LYS A CA 1
ATOM 1095 C C . LYS A 1 133 ? 34.826 8.852 -73.855 1.00 94.69 133 LYS A C 1
ATOM 1097 O O . LYS A 1 133 ? 34.302 8.774 -74.967 1.00 94.69 133 LYS A O 1
ATOM 1102 N N . LYS A 1 134 ? 35.536 9.918 -73.474 1.00 95.81 134 LYS A N 1
ATOM 1103 C CA . LYS A 1 134 ? 35.835 11.044 -74.363 1.00 95.81 134 LYS A CA 1
ATOM 1104 C C . LYS A 1 134 ? 36.776 10.624 -75.489 1.00 95.81 134 LYS A C 1
ATOM 1106 O O . LYS A 1 134 ? 36.511 10.989 -76.631 1.00 95.81 134 LYS A O 1
ATOM 1111 N N . ASP A 1 135 ? 37.833 9.881 -75.182 1.00 93.69 135 ASP A N 1
ATOM 1112 C CA . ASP A 1 135 ? 38.825 9.461 -76.174 1.00 93.69 135 ASP A CA 1
ATOM 1113 C C . ASP A 1 135 ? 38.258 8.427 -77.147 1.00 93.69 135 ASP A C 1
ATOM 1115 O O . ASP A 1 135 ? 38.324 8.648 -78.351 1.00 93.69 135 ASP A O 1
ATOM 1119 N N . MET A 1 136 ? 37.521 7.423 -76.660 1.00 92.06 136 MET A N 1
ATOM 1120 C CA . MET A 1 136 ? 36.755 6.514 -77.527 1.00 92.06 136 MET A CA 1
ATOM 1121 C C . MET A 1 136 ? 35.792 7.267 -78.456 1.00 92.06 136 MET A C 1
ATOM 1123 O O . MET A 1 136 ? 35.591 6.887 -79.607 1.00 92.06 136 MET A O 1
ATOM 1127 N N . GLY A 1 137 ? 35.176 8.347 -77.964 1.00 90.81 137 GLY A N 1
ATOM 1128 C CA . GLY A 1 137 ? 34.305 9.197 -78.772 1.00 90.81 137 GLY A CA 1
ATOM 1129 C C . GLY A 1 137 ? 35.045 9.957 -79.876 1.00 90.81 137 GLY A C 1
ATOM 1130 O O . GLY A 1 137 ? 34.446 10.231 -80.914 1.00 90.81 137 GLY A O 1
ATOM 1131 N N . LYS A 1 138 ? 36.324 10.297 -79.677 1.00 92.69 138 LYS A N 1
ATOM 1132 C CA . LYS A 1 138 ? 37.173 10.890 -80.720 1.00 92.69 138 LYS A CA 1
ATOM 1133 C C . LYS A 1 138 ? 37.603 9.833 -81.729 1.00 92.69 138 LYS A C 1
ATOM 1135 O O . LYS A 1 138 ? 37.437 10.068 -82.917 1.00 92.69 138 LYS A O 1
ATOM 1140 N N . ASP A 1 139 ? 38.067 8.675 -81.265 1.00 89.50 139 ASP A N 1
ATOM 1141 C CA . ASP A 1 139 ? 38.507 7.578 -82.134 1.00 89.50 139 ASP A CA 1
ATOM 1142 C C . ASP A 1 139 ? 37.371 7.115 -83.044 1.00 89.50 139 ASP A C 1
ATOM 1144 O O . ASP A 1 139 ? 37.558 6.950 -84.245 1.00 89.50 139 ASP A O 1
ATOM 1148 N N . LYS A 1 140 ? 36.149 7.002 -82.506 1.00 89.25 140 LYS A N 1
ATOM 1149 C CA . LYS A 1 140 ? 34.965 6.678 -83.306 1.00 89.25 140 LYS A CA 1
ATOM 1150 C C . LYS A 1 140 ? 34.718 7.701 -84.421 1.00 89.25 140 LYS A C 1
ATOM 1152 O O . LYS A 1 140 ? 34.414 7.302 -85.539 1.00 89.25 140 LYS A O 1
ATOM 1157 N N . LYS A 1 141 ? 34.867 8.999 -84.134 1.00 87.00 141 LYS A N 1
ATOM 1158 C CA . LYS A 1 141 ? 34.734 10.057 -85.150 1.00 87.00 141 LYS A CA 1
ATOM 1159 C C . LYS A 1 141 ? 35.848 9.983 -86.189 1.00 87.00 141 LYS A C 1
ATOM 1161 O O . LYS A 1 141 ? 35.553 10.092 -87.368 1.00 87.00 141 LYS A O 1
ATOM 1166 N N . ALA A 1 142 ? 37.089 9.750 -85.764 1.00 82.00 142 ALA A N 1
ATOM 1167 C CA . ALA A 1 142 ? 38.220 9.592 -86.673 1.00 82.00 142 ALA A CA 1
ATOM 1168 C C . ALA A 1 142 ? 38.020 8.395 -87.618 1.00 82.00 142 ALA A C 1
ATOM 1170 O O . ALA A 1 142 ? 38.240 8.529 -88.815 1.00 82.00 142 ALA A O 1
ATOM 1171 N N . ILE A 1 143 ? 37.516 7.264 -87.110 1.00 81.00 143 ILE A N 1
ATOM 1172 C CA . ILE A 1 143 ? 37.179 6.085 -87.924 1.00 81.00 143 ILE A CA 1
ATOM 1173 C C . ILE A 1 143 ? 36.036 6.393 -88.904 1.00 81.00 143 ILE A C 1
ATOM 1175 O O . ILE A 1 143 ? 36.096 5.987 -90.062 1.00 81.00 143 ILE A O 1
ATOM 1179 N N . GLU A 1 144 ? 34.990 7.104 -88.470 1.00 80.12 144 GLU A N 1
ATOM 1180 C CA . GLU A 1 144 ? 33.882 7.511 -89.349 1.00 80.12 144 GLU A CA 1
ATOM 1181 C C . GLU A 1 144 ? 34.345 8.489 -90.448 1.00 80.12 144 GLU A C 1
ATOM 1183 O O . GLU A 1 144 ? 33.945 8.343 -91.604 1.00 80.12 144 GLU A O 1
ATOM 1188 N N . GLU A 1 145 ? 35.222 9.442 -90.120 1.00 74.81 145 GLU A N 1
ATOM 1189 C CA . GLU A 1 145 ? 35.829 10.382 -91.070 1.00 74.81 145 GLU A CA 1
ATOM 1190 C C . GLU A 1 145 ? 36.778 9.673 -92.051 1.00 74.81 145 GLU A C 1
ATOM 1192 O O . GLU A 1 145 ? 36.689 9.895 -93.257 1.00 74.81 145 GLU A O 1
ATOM 1197 N N . GLU A 1 146 ? 37.634 8.764 -91.577 1.00 67.69 146 GLU A N 1
ATOM 1198 C CA . GLU A 1 146 ? 38.546 7.976 -92.417 1.00 67.69 146 GLU A CA 1
ATOM 1199 C C . GLU A 1 146 ? 37.773 7.040 -93.362 1.00 67.69 146 GLU A C 1
ATOM 1201 O O . GLU A 1 146 ? 38.053 6.992 -94.561 1.00 67.69 146 GLU A O 1
ATOM 1206 N N . HIS A 1 147 ? 36.718 6.377 -92.878 1.00 59.78 147 HIS A N 1
ATOM 1207 C CA . HIS A 1 147 ? 35.830 5.567 -93.717 1.00 59.78 147 HIS A CA 1
ATOM 1208 C C . HIS A 1 147 ? 35.106 6.416 -94.782 1.00 59.78 147 HIS A C 1
ATOM 1210 O O . HIS A 1 147 ? 34.921 5.970 -95.916 1.00 59.78 147 HIS A O 1
ATOM 1216 N N . PHE A 1 148 ? 34.736 7.663 -94.461 1.00 58.56 148 PHE A N 1
ATOM 1217 C CA . PHE A 1 148 ? 34.154 8.599 -95.428 1.00 58.56 148 PHE A CA 1
ATOM 1218 C C . PHE A 1 148 ? 35.169 9.110 -96.463 1.00 58.56 148 PHE A C 1
ATOM 1220 O O . PHE A 1 148 ? 34.776 9.384 -97.592 1.00 58.56 148 PHE A O 1
ATOM 1227 N N . VAL A 1 149 ? 36.458 9.215 -96.127 1.00 57.34 149 VAL A N 1
ATOM 1228 C CA . VAL A 1 149 ? 37.524 9.657 -97.051 1.00 57.34 149 VAL A CA 1
ATOM 1229 C C . VAL A 1 149 ? 38.008 8.528 -97.969 1.00 57.34 149 VAL A C 1
ATOM 1231 O O . VAL A 1 149 ? 38.338 8.784 -99.126 1.00 57.34 149 VAL A O 1
ATOM 1234 N N . VAL A 1 150 ? 37.979 7.272 -97.516 1.00 57.84 150 VAL A N 1
ATOM 1235 C CA . VAL A 1 150 ? 38.390 6.109 -98.326 1.00 57.84 150 VAL A CA 1
ATOM 1236 C C . VAL A 1 150 ? 37.318 5.702 -99.358 1.00 57.84 150 VAL A C 1
ATOM 1238 O O . VAL A 1 150 ? 37.646 5.234 -100.451 1.00 57.84 150 VAL A O 1
ATOM 1241 N N . CYS A 1 151 ? 36.026 5.920 -99.081 1.00 55.84 151 CYS A N 1
ATOM 1242 C CA . CYS A 1 151 ? 34.941 5.558 -100.008 1.00 55.84 151 CYS A CA 1
ATOM 1243 C C . CYS A 1 151 ? 34.918 6.332 -101.356 1.00 55.84 151 CYS A C 1
ATOM 1245 O O . CYS A 1 151 ? 34.628 5.707 -102.378 1.00 55.84 151 CYS A O 1
ATOM 1247 N N . PRO A 1 152 ? 35.219 7.642 -101.437 1.00 54.16 152 PRO A N 1
ATOM 1248 C CA . PRO A 1 152 ? 35.263 8.380 -102.702 1.00 54.16 152 PRO A CA 1
ATOM 1249 C C . PRO A 1 152 ? 36.388 7.947 -103.650 1.00 54.16 152 PRO A C 1
ATOM 1251 O O . PRO A 1 152 ? 36.221 8.013 -104.871 1.00 54.16 152 PRO A O 1
ATOM 1254 N N . GLU A 1 153 ? 37.531 7.499 -103.124 1.00 50.22 153 GLU A N 1
ATOM 1255 C CA . GLU A 1 153 ? 38.695 7.150 -103.950 1.00 50.22 153 GLU A CA 1
ATOM 1256 C C . GLU A 1 153 ? 38.517 5.810 -104.680 1.00 50.22 153 GLU A C 1
ATOM 1258 O O . GLU A 1 153 ? 38.934 5.676 -105.832 1.00 50.22 153 GLU A O 1
ATOM 1263 N N . LEU A 1 154 ? 37.789 4.861 -104.079 1.00 53.47 154 LEU A N 1
ATOM 1264 C CA . LEU A 1 154 ? 37.437 3.579 -104.704 1.00 53.47 154 LEU A CA 1
ATOM 1265 C C . LEU A 1 154 ? 36.423 3.709 -105.854 1.00 53.47 154 LEU A C 1
ATOM 1267 O O . LEU A 1 154 ? 36.443 2.898 -106.777 1.00 53.47 154 LEU A O 1
ATOM 1271 N N . TYR A 1 155 ? 35.568 4.737 -105.858 1.00 50.66 155 TYR A N 1
ATOM 1272 C CA . TYR A 1 155 ? 34.624 4.978 -106.963 1.00 50.66 155 TYR A CA 1
ATOM 1273 C C . TYR A 1 155 ? 35.250 5.732 -108.148 1.00 50.66 155 TYR A C 1
ATOM 1275 O O . TYR A 1 155 ? 34.750 5.646 -109.272 1.00 50.66 155 TYR A O 1
ATOM 1283 N N . ARG A 1 156 ? 36.361 6.452 -107.938 1.00 50.28 156 ARG A N 1
ATOM 1284 C CA . ARG A 1 156 ? 36.999 7.279 -108.977 1.00 50.28 156 ARG A CA 1
ATOM 1285 C C . ARG A 1 156 ? 37.853 6.479 -109.967 1.00 50.28 156 ARG A C 1
ATOM 1287 O O . ARG A 1 156 ? 38.049 6.928 -111.093 1.00 50.28 156 ARG A O 1
ATOM 1294 N N . SER A 1 157 ? 38.325 5.291 -109.595 1.00 50.22 157 SER A N 1
ATOM 1295 C CA . SER A 1 157 ? 39.138 4.425 -110.463 1.00 50.22 157 SER A CA 1
ATOM 1296 C C . SER A 1 157 ? 38.327 3.636 -111.508 1.00 50.22 157 SER A C 1
ATOM 1298 O O . SER A 1 157 ? 38.923 3.068 -112.425 1.00 50.22 157 SER A O 1
ATOM 1300 N N . HIS A 1 158 ? 36.987 3.634 -111.433 1.00 51.53 158 HIS A N 1
ATOM 1301 C CA . HIS A 1 158 ? 36.124 2.793 -112.279 1.00 51.53 158 HIS A CA 1
ATOM 1302 C C . HIS A 1 158 ? 35.308 3.513 -113.368 1.00 51.53 158 HIS A C 1
ATOM 1304 O O . HIS A 1 158 ? 34.639 2.839 -114.149 1.00 51.53 158 HIS A O 1
ATOM 1310 N N . LEU A 1 159 ? 35.395 4.840 -113.512 1.00 48.53 159 LEU A N 1
ATOM 1311 C CA . LEU A 1 159 ? 34.715 5.559 -114.601 1.00 48.53 159 LEU A CA 1
ATOM 1312 C C . LEU A 1 159 ? 35.707 6.161 -115.607 1.00 48.53 159 LEU A C 1
ATOM 1314 O O . LEU A 1 159 ? 36.192 7.277 -115.440 1.00 48.53 159 LEU A O 1
ATOM 1318 N N . LYS A 1 160 ? 35.954 5.437 -116.708 1.00 41.75 160 LYS A N 1
ATOM 1319 C CA . LYS A 1 160 ? 36.392 6.047 -117.976 1.00 41.75 160 LYS A CA 1
ATOM 1320 C C . LYS A 1 160 ? 35.146 6.512 -118.746 1.00 41.75 160 LYS A C 1
ATOM 1322 O O . LYS A 1 160 ? 34.281 5.672 -118.992 1.00 41.75 160 LYS A O 1
ATOM 1327 N N . PRO A 1 161 ? 35.026 7.786 -119.161 1.00 46.22 161 PRO A N 1
ATOM 1328 C CA . PRO A 1 161 ? 33.897 8.212 -119.980 1.00 46.22 161 PR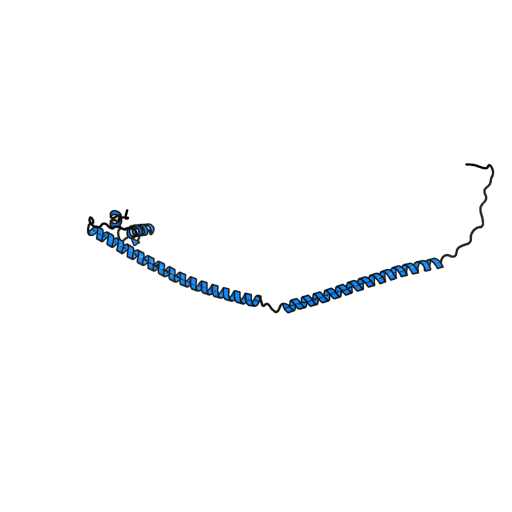O A CA 1
ATOM 1329 C C . PRO A 1 161 ? 34.033 7.695 -121.423 1.00 46.22 161 PRO A C 1
ATOM 1331 O O . PRO A 1 161 ? 35.062 7.870 -122.077 1.00 46.22 161 PRO A O 1
ATOM 1334 N N . VAL A 1 162 ? 32.974 7.031 -121.889 1.00 39.56 162 VAL A N 1
ATOM 1335 C CA . VAL A 1 162 ? 32.770 6.515 -123.249 1.00 39.56 162 VAL A CA 1
ATOM 1336 C C . VAL A 1 162 ? 32.283 7.646 -124.163 1.00 39.56 162 VAL A C 1
ATOM 1338 O O . VAL A 1 162 ? 31.361 8.376 -123.813 1.00 39.56 162 VAL A O 1
ATOM 1341 N N . ASN A 1 163 ? 32.898 7.770 -125.341 1.00 44.59 163 ASN A N 1
ATOM 1342 C CA . ASN A 1 163 ? 32.531 8.705 -126.409 1.00 44.59 163 ASN A CA 1
ATOM 1343 C C . ASN A 1 163 ? 31.434 8.088 -127.290 1.00 44.59 163 ASN A C 1
ATOM 1345 O O . ASN A 1 163 ? 31.702 7.070 -127.927 1.00 44.59 163 ASN A O 1
ATOM 1349 N N . GLN A 1 164 ? 30.243 8.693 -127.366 1.00 37.00 164 GLN A N 1
ATOM 1350 C CA . GLN A 1 164 ? 29.210 8.327 -128.347 1.00 37.00 164 GLN A CA 1
ATOM 1351 C C . GLN A 1 164 ? 28.363 9.538 -128.766 1.00 37.00 164 GLN A C 1
ATOM 1353 O O . GLN A 1 164 ? 27.478 9.980 -128.041 1.00 37.00 164 GLN A O 1
ATOM 1358 N N . HIS A 1 165 ? 28.601 10.018 -129.985 1.00 35.34 165 HIS A N 1
ATOM 1359 C CA . HIS A 1 165 ? 27.544 10.495 -130.871 1.00 35.34 165 HIS A CA 1
ATOM 1360 C C . HIS A 1 165 ? 27.966 10.178 -132.308 1.00 35.34 165 HIS A C 1
ATOM 1362 O O . HIS A 1 165 ? 28.710 10.930 -132.926 1.00 35.34 165 HIS A O 1
ATOM 1368 N N . GLU A 1 166 ? 27.474 9.062 -132.839 1.00 34.12 166 GLU A N 1
ATOM 1369 C CA . GLU A 1 166 ? 27.100 8.995 -134.245 1.00 34.12 166 GLU A CA 1
ATOM 1370 C C . GLU A 1 166 ? 25.920 8.027 -134.409 1.00 34.12 166 GLU A C 1
ATOM 1372 O O . GLU A 1 166 ? 25.934 6.919 -133.878 1.00 34.12 166 GLU A O 1
ATOM 1377 N N . LEU A 1 167 ? 24.939 8.493 -135.189 1.00 35.72 167 LEU A N 1
ATOM 1378 C CA . LEU A 1 167 ? 23.866 7.767 -135.880 1.00 35.72 167 LEU A CA 1
ATOM 1379 C C . LEU A 1 167 ? 22.447 7.810 -135.278 1.00 35.72 167 LEU A C 1
ATOM 1381 O O . LEU A 1 167 ? 22.066 7.106 -134.348 1.00 35.72 167 LEU A O 1
ATOM 1385 N N . ALA A 1 168 ? 21.663 8.665 -135.941 1.00 38.41 168 ALA A N 1
ATOM 1386 C CA . ALA A 1 168 ? 20.211 8.784 -135.962 1.00 38.41 168 ALA A CA 1
ATOM 1387 C C . ALA A 1 168 ? 19.507 7.545 -136.556 1.00 38.41 168 ALA A C 1
ATOM 1389 O O . ALA A 1 168 ? 20.152 6.689 -137.166 1.00 38.41 168 ALA A O 1
ATOM 1390 N N . PRO A 1 169 ? 18.160 7.544 -136.548 1.00 44.75 169 PRO A N 1
ATOM 1391 C CA . PRO A 1 169 ? 17.467 7.136 -137.762 1.00 44.75 169 PRO A CA 1
ATOM 1392 C C . PRO A 1 169 ? 16.323 8.059 -138.210 1.00 44.75 169 PRO A C 1
ATOM 1394 O O . PRO A 1 169 ? 15.731 8.843 -137.475 1.00 44.75 169 PRO A O 1
ATOM 1397 N N . THR A 1 170 ? 16.080 7.909 -139.504 1.00 35.62 170 THR A N 1
ATOM 1398 C CA . THR A 1 170 ? 15.317 8.680 -140.483 1.00 35.62 170 THR A CA 1
ATOM 1399 C C . THR A 1 170 ? 13.803 8.436 -140.418 1.00 35.62 170 THR A C 1
ATOM 1401 O O . THR A 1 170 ? 13.373 7.291 -140.313 1.00 35.62 170 THR A O 1
ATOM 1404 N N . GLY A 1 171 ? 12.986 9.476 -140.635 1.00 37.22 171 GLY A N 1
ATOM 1405 C CA . GLY A 1 171 ? 11.534 9.338 -140.837 1.00 37.22 171 GLY A CA 1
ATOM 1406 C C . GLY A 1 171 ? 10.833 10.622 -141.310 1.00 37.22 171 GLY A C 1
ATOM 1407 O O . GLY A 1 171 ? 10.493 11.472 -140.502 1.00 37.22 171 GLY A O 1
ATOM 1408 N N . ARG A 1 172 ? 10.652 10.733 -142.635 1.00 35.88 172 ARG A N 1
ATOM 1409 C CA . ARG A 1 172 ? 9.893 11.713 -143.463 1.00 35.88 172 ARG A CA 1
ATOM 1410 C C . ARG A 1 172 ? 8.475 12.048 -142.935 1.00 35.88 172 ARG A C 1
ATOM 1412 O O . ARG A 1 172 ? 7.892 11.205 -142.277 1.00 35.88 172 ARG A O 1
ATOM 1419 N N . HIS A 1 173 ? 7.783 13.151 -143.260 1.00 39.34 173 HIS A N 1
ATOM 1420 C CA . HIS A 1 173 ? 7.950 14.252 -144.222 1.00 39.34 173 HIS A CA 1
ATOM 1421 C C . HIS A 1 173 ? 6.977 15.409 -143.849 1.00 39.34 173 HIS A C 1
ATOM 1423 O O . HIS A 1 173 ? 5.806 15.149 -143.608 1.00 39.34 173 HIS A O 1
ATOM 1429 N N . LEU A 1 174 ? 7.479 16.649 -143.955 1.00 39.28 174 LEU A N 1
ATOM 1430 C CA . LEU A 1 174 ? 6.906 17.845 -144.616 1.00 39.28 174 LEU A CA 1
ATOM 1431 C C . LEU A 1 174 ? 5.713 18.660 -144.054 1.00 39.28 174 LEU A C 1
ATOM 1433 O O . LEU A 1 174 ? 4.582 18.196 -144.010 1.00 39.28 174 LEU A O 1
ATOM 1437 N N . PHE A 1 175 ? 6.033 19.967 -143.927 1.00 38.53 175 PHE A N 1
ATOM 1438 C CA . PHE A 1 175 ? 5.220 21.195 -144.072 1.00 38.53 175 PHE A CA 1
ATOM 1439 C C . PHE A 1 175 ? 4.207 21.497 -142.944 1.00 38.53 175 PHE A C 1
ATOM 1441 O O . PHE A 1 175 ? 3.505 20.614 -142.489 1.00 38.53 175 PHE A O 1
ATOM 1448 N N . THR A 1 176 ? 4.049 22.713 -142.403 1.00 37.56 176 THR A N 1
ATOM 1449 C CA . THR A 1 176 ? 4.423 24.087 -142.805 1.00 37.56 176 THR A CA 1
ATOM 1450 C C . THR A 1 176 ? 4.216 25.045 -141.607 1.00 37.56 176 THR A C 1
ATOM 1452 O O . THR A 1 176 ? 3.378 24.768 -140.757 1.00 37.56 176 THR A O 1
ATOM 1455 N N . ASN A 1 177 ? 4.866 26.217 -141.674 1.00 34.81 177 ASN A N 1
ATOM 1456 C CA . ASN A 1 177 ? 4.481 27.534 -141.117 1.00 34.81 177 ASN A CA 1
ATOM 1457 C C . ASN A 1 177 ? 4.748 27.894 -139.631 1.00 34.81 177 ASN A C 1
ATOM 1459 O O . ASN A 1 177 ? 4.020 27.545 -138.713 1.00 34.81 177 ASN A O 1
ATOM 1463 N N . HIS A 1 178 ? 5.805 28.702 -139.479 1.00 38.31 178 HIS A N 1
ATOM 1464 C CA . HIS A 1 178 ? 6.004 29.912 -138.648 1.00 38.31 178 HIS A CA 1
ATOM 1465 C C . HIS A 1 178 ? 4.744 30.748 -138.265 1.00 38.31 178 HIS A C 1
ATOM 1467 O O . HIS A 1 178 ? 3.764 30.689 -139.003 1.00 38.31 178 HIS A O 1
ATOM 1473 N N . PRO A 1 179 ? 4.846 31.749 -137.353 1.00 56.47 179 PRO A N 1
ATOM 1474 C CA . PRO A 1 179 ? 5.194 31.711 -135.922 1.00 56.47 179 PRO A CA 1
ATOM 1475 C C . PRO A 1 179 ? 4.177 32.555 -135.083 1.00 56.47 179 PRO A C 1
ATOM 1477 O O . PRO A 1 179 ? 3.173 33.009 -135.621 1.00 56.47 179 PRO A O 1
ATOM 1480 N N . PHE A 1 180 ? 4.527 32.844 -133.821 1.00 34.31 180 PHE A N 1
ATOM 1481 C CA . PHE A 1 180 ? 4.010 33.879 -132.893 1.00 34.31 180 PHE A CA 1
ATOM 1482 C C . PHE A 1 180 ? 3.007 33.489 -131.792 1.00 34.31 180 PHE A C 1
ATOM 1484 O O . PHE A 1 180 ? 1.975 32.883 -132.054 1.00 34.31 180 PHE A O 1
ATOM 1491 N N . GLU A 1 181 ? 3.372 34.002 -130.604 1.00 39.66 181 GLU A N 1
ATOM 1492 C CA . GLU A 1 181 ? 2.643 34.202 -129.333 1.00 39.66 181 GLU A CA 1
ATOM 1493 C C . GLU A 1 181 ? 2.401 33.000 -128.408 1.00 39.66 181 GLU A C 1
ATOM 1495 O O . GLU A 1 181 ? 1.668 32.054 -128.763 1.00 39.66 181 GLU A O 1
#

Foldseek 3Di:
DFLEQPLVVQLPDDLVCLLVDDPVVLVVVVCSVVRHPDHPCPPPDPSSVVSNVSNVVSSVVNVVVVVVVVVVVVVVVVVVVVVVVVVVVVVVVVVVVVVVVVVVPDPCVVVVVVVVVVVVVVVVVVVVVVVVVVVVVVVVVVVVVVVVVVVVVVVVVPDDDDDDDDDDDDDDDDDDDDDDD